Protein AF-A0A7S2WSJ9-F1 (afdb_monomer_lite)

Sequence (144 aa):
EDVSWIIEKGREVSLLQPTLLRLQAPLQIVGDIHGQYLDLLRIFDMSGYPPKQSYLFLGDYVDRGRNGLECTCLLLCLKIRFPDKIFLLRGNHECESINRVYGFFQECKRRYSQKIWDAHLGLFAALPIAAVVSEKIFCIHGGL

Secondary structure (DSSP, 8-state):
-HHHHHHHHHHHHHHTS-SEEEE-SS-EEE---TT-HHHHHHHHHHH--TTTS-EEE-S--SSSSS-HHHHHHHHHHHHHH-TTTEEE---SSSSHHHHTTSSHHHHHHHHS-HHHHHHHHHHHHTS--EEEETTTEEE-SS--

Radius of gyration: 14.2 Å; chains: 1; bounding box: 34×27×40 Å

InterPro domains:
  IPR004843 Calcineurin-like, phosphoesterase domain [PF00149] (29-143)
  IPR006186 Serine/threonine-specific protein phosphatase/bis(5-nucleosyl)-tetraphosphatase [PR00114] (26-53)
  IPR006186 Serine/threonine-specific protein phosphatase/bis(5-nucleosyl)-tetraphosphatase [PR00114] (55-82)
  IPR006186 Serine/threonine-specific protein phosphatase/bis(5-nucleosyl)-tetraphosphatase [PR00114] (88-112)
  IPR006186 Serine/threonine-specific protein phosphatase/bis(5-nucleosyl)-tetraphosphatase [PR00114] (122-144)
  IPR006186 Serine/threonine-specific protein phosphatase/bis(5-nucleosyl)-tetraphosphatase [PS00125] (89-94)
  IPR006186 Serine/threonine-specific protein phosphatase/bis(5-nucleosyl)-tetraphosphatase [SM00156] (1-144)
  IPR029052 Metallo-dependent phosphatase-like [G3DSA:3.60.21.10] (1-144)
  IPR029052 Metallo-dependent phosphatase-like [SSF56300] (2-144)
  IPR050341 Serine/threonine-protein phosphatase PP1 catalytic subunit [PTHR11668] (3-144)

pLDDT: mean 97.03, std 3.17, range [73.5, 98.81]

Foldseek 3Di:
DVLLVLLVLLLVLLLVADLEAEAEDDAAEAAAQAQVLVVVVVCCVVQHDPPVHAYEYQAHQHFPHLRSSVSSSVLSVSCSVCVNRRAYAYDPCLADVNVVPRCVCVSCPVPPRNVSVVSSNSSNVSHRAWYDYPVHDTGHRDDD

Structure (mmCIF, N/CA/C/O backbone):
data_AF-A0A7S2WSJ9-F1
#
_entry.id   AF-A0A7S2WSJ9-F1
#
loop_
_atom_site.group_PDB
_atom_site.id
_atom_site.type_symbol
_atom_site.label_atom_id
_atom_site.label_alt_id
_atom_site.label_comp_id
_atom_site.label_asym_id
_atom_site.label_entity_id
_atom_site.label_seq_id
_atom_site.pdbx_PDB_ins_code
_atom_site.Cartn_x
_atom_site.Cartn_y
_atom_site.Cartn_z
_atom_site.occupancy
_atom_site.B_iso_or_equiv
_atom_site.auth_seq_id
_atom_site.auth_comp_id
_atom_site.auth_asym_id
_atom_site.auth_atom_id
_atom_site.pdbx_PDB_model_num
ATOM 1 N N . GLU A 1 1 ? 5.871 10.510 -15.226 1.00 78.12 1 GLU A N 1
ATOM 2 C CA . GLU A 1 1 ? 6.000 11.581 -14.217 1.00 78.12 1 GLU A CA 1
ATOM 3 C C . GLU A 1 1 ? 4.951 11.405 -13.125 1.00 78.12 1 GLU A C 1
ATOM 5 O O . GLU A 1 1 ? 5.328 11.289 -11.967 1.00 78.12 1 GLU A O 1
ATOM 10 N N . ASP A 1 2 ? 3.684 11.202 -13.493 1.00 93.12 2 ASP A N 1
ATOM 11 C CA . ASP A 1 2 ? 2.573 11.001 -12.545 1.00 93.12 2 ASP A CA 1
ATOM 12 C C . ASP A 1 2 ? 2.777 9.853 -11.543 1.00 93.12 2 ASP A C 1
ATOM 14 O O . ASP A 1 2 ? 2.606 10.043 -10.344 1.00 93.12 2 ASP A O 1
ATOM 18 N N . VAL A 1 3 ? 3.206 8.669 -12.001 1.00 96.38 3 VAL A N 1
ATOM 19 C CA . VAL A 1 3 ? 3.435 7.509 -11.111 1.00 96.38 3 VAL A CA 1
ATOM 20 C C . VAL A 1 3 ? 4.496 7.814 -10.051 1.00 96.38 3 VAL A C 1
ATOM 22 O O . VAL A 1 3 ? 4.307 7.507 -8.879 1.00 96.38 3 VAL A O 1
ATOM 25 N N . SER A 1 4 ? 5.596 8.466 -10.437 1.00 97.19 4 SER A N 1
ATOM 26 C CA . SER A 1 4 ? 6.643 8.876 -9.495 1.00 97.19 4 SER A CA 1
ATOM 27 C C . SER A 1 4 ? 6.114 9.867 -8.460 1.00 97.19 4 SER A C 1
ATOM 29 O O . SER A 1 4 ? 6.430 9.738 -7.282 1.00 97.19 4 SER A O 1
ATOM 31 N N . TRP A 1 5 ? 5.281 10.821 -8.887 1.00 98.00 5 TRP A N 1
ATOM 32 C CA . TRP A 1 5 ? 4.653 11.782 -7.983 1.00 98.00 5 TRP A CA 1
ATOM 33 C C . TRP A 1 5 ? 3.715 11.099 -6.978 1.00 98.00 5 TRP A C 1
ATOM 35 O O . TRP A 1 5 ? 3.780 11.403 -5.789 1.00 98.00 5 TRP A O 1
ATOM 45 N N . ILE A 1 6 ? 2.896 10.137 -7.428 1.00 98.56 6 ILE A N 1
ATOM 46 C CA . ILE A 1 6 ? 1.993 9.365 -6.557 1.00 98.56 6 ILE A CA 1
ATOM 47 C C . ILE A 1 6 ? 2.793 8.603 -5.495 1.00 98.56 6 ILE A C 1
ATOM 49 O O . ILE A 1 6 ? 2.438 8.638 -4.319 1.00 98.56 6 ILE A O 1
ATOM 53 N N . ILE A 1 7 ? 3.884 7.939 -5.889 1.00 98.56 7 ILE A N 1
ATOM 54 C CA . ILE A 1 7 ? 4.734 7.182 -4.960 1.00 98.56 7 ILE A CA 1
ATOM 55 C C . ILE A 1 7 ? 5.367 8.113 -3.924 1.00 98.56 7 ILE A C 1
ATOM 57 O O . ILE A 1 7 ? 5.292 7.828 -2.730 1.00 98.56 7 ILE A O 1
ATOM 61 N N . GLU A 1 8 ? 5.939 9.241 -4.356 1.00 98.38 8 GLU A N 1
ATOM 62 C CA . GLU A 1 8 ? 6.599 10.175 -3.440 1.00 98.38 8 GLU A CA 1
ATOM 63 C C . GLU A 1 8 ? 5.600 10.811 -2.467 1.00 98.38 8 GLU A C 1
ATOM 65 O O . GLU A 1 8 ? 5.834 10.824 -1.262 1.00 98.38 8 GLU A O 1
ATOM 70 N N . LYS A 1 9 ? 4.432 11.254 -2.947 1.00 98.56 9 LYS A N 1
ATOM 71 C CA . LYS A 1 9 ? 3.380 11.780 -2.065 1.00 98.56 9 LYS A CA 1
ATOM 72 C C . LYS A 1 9 ? 2.819 10.726 -1.123 1.00 98.56 9 LYS A C 1
ATOM 74 O O . LYS A 1 9 ? 2.594 11.012 0.051 1.00 98.56 9 LYS A O 1
ATOM 79 N N . GLY A 1 10 ? 2.646 9.499 -1.599 1.00 98.56 10 GLY A N 1
ATOM 80 C CA . GLY A 1 10 ? 2.262 8.367 -0.764 1.00 98.56 10 GLY A CA 1
ATOM 81 C C . GLY A 1 10 ? 3.273 8.089 0.350 1.00 98.56 10 GLY A C 1
ATOM 82 O O . GLY A 1 10 ? 2.886 7.830 1.493 1.00 98.56 10 GLY A O 1
ATOM 83 N N . ARG A 1 11 ? 4.566 8.208 0.038 1.00 98.56 11 ARG A N 1
ATOM 84 C CA . ARG A 1 11 ? 5.671 8.062 0.988 1.00 98.56 11 ARG A CA 1
ATOM 85 C C . ARG A 1 11 ? 5.678 9.191 2.014 1.00 98.56 11 ARG A C 1
ATOM 87 O O . ARG A 1 11 ? 5.725 8.897 3.204 1.00 98.56 11 ARG A O 1
ATOM 94 N N . GLU A 1 12 ? 5.581 10.448 1.580 1.00 98.44 12 GLU A N 1
ATOM 95 C CA . GLU A 1 12 ? 5.486 11.616 2.470 1.00 98.44 12 GLU A CA 1
ATOM 96 C C . GLU A 1 12 ? 4.352 11.442 3.491 1.00 98.44 12 GLU A C 1
ATOM 98 O O . GLU A 1 12 ? 4.573 11.595 4.688 1.00 98.44 12 GLU A O 1
ATOM 103 N N . VAL A 1 13 ? 3.154 11.052 3.037 1.00 98.12 13 VAL A N 1
ATOM 104 C CA . VAL A 1 13 ? 1.994 10.835 3.918 1.00 98.12 13 VAL A CA 1
ATOM 105 C C . VAL A 1 13 ? 2.216 9.657 4.872 1.00 98.12 13 VAL A C 1
ATOM 107 O O . VAL A 1 13 ? 1.823 9.737 6.035 1.00 98.12 13 VAL A O 1
ATOM 110 N N . SER A 1 14 ? 2.843 8.573 4.409 1.00 97.69 14 SER A N 1
ATOM 111 C CA . SER A 1 14 ? 3.137 7.399 5.246 1.00 97.69 14 SER A CA 1
ATOM 112 C C . SER A 1 14 ? 4.144 7.716 6.355 1.00 97.69 14 SER A C 1
ATOM 114 O O . SER A 1 14 ? 3.951 7.284 7.487 1.00 97.69 14 SER A O 1
ATOM 116 N N . LEU A 1 15 ? 5.153 8.547 6.071 1.00 97.81 15 LEU A N 1
ATOM 117 C CA . LEU A 1 15 ? 6.162 8.978 7.049 1.00 97.81 15 LEU A CA 1
ATOM 118 C C . LEU A 1 15 ? 5.590 9.823 8.195 1.00 97.81 15 LEU A C 1
ATOM 120 O O . LEU A 1 15 ? 6.202 9.903 9.257 1.00 97.81 15 LEU A O 1
ATOM 124 N N . LEU A 1 16 ? 4.426 10.449 8.002 1.00 97.56 16 LEU A N 1
ATOM 125 C CA . LEU A 1 16 ? 3.730 11.180 9.064 1.00 97.56 16 LEU A CA 1
ATOM 126 C C . LEU A 1 16 ? 3.027 10.245 10.061 1.00 97.56 16 LEU A C 1
ATOM 128 O O . LEU A 1 16 ? 2.518 10.712 11.080 1.00 97.56 16 LEU A O 1
ATOM 132 N N . GLN A 1 17 ? 2.955 8.943 9.772 1.00 96.94 17 GLN A N 1
ATOM 133 C CA . GLN A 1 17 ? 2.294 7.961 10.624 1.00 96.94 17 GLN A CA 1
ATOM 134 C C . GLN A 1 17 ? 3.305 7.199 11.492 1.00 96.94 17 GLN A C 1
ATOM 136 O O . GLN A 1 17 ? 4.419 6.916 11.051 1.00 96.94 17 GLN A O 1
ATOM 141 N N . PRO A 1 18 ? 2.934 6.824 12.730 1.00 98.06 18 PRO A N 1
ATOM 142 C CA . PRO A 1 18 ? 3.791 5.990 13.560 1.00 98.06 18 PRO A CA 1
ATOM 143 C C . PRO A 1 18 ? 3.879 4.567 12.998 1.00 98.06 18 PRO A C 1
ATOM 145 O O . PRO A 1 18 ? 2.948 4.072 12.366 1.00 98.06 18 PRO A O 1
ATOM 148 N N . THR A 1 19 ? 4.960 3.859 13.331 1.00 97.62 19 THR A N 1
ATOM 149 C CA . THR A 1 19 ? 5.149 2.443 12.974 1.00 97.62 19 THR A CA 1
ATOM 150 C C . THR A 1 19 ? 4.021 1.536 13.487 1.00 97.62 19 THR A C 1
ATOM 152 O O . THR A 1 19 ? 3.692 0.545 12.834 1.00 97.6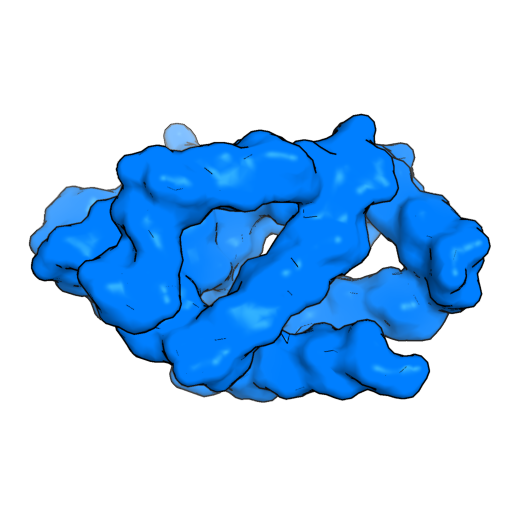2 19 THR A O 1
ATOM 155 N N . LEU A 1 20 ? 3.437 1.877 14.644 1.00 98.44 20 LEU A N 1
ATOM 156 C CA . LEU A 1 20 ? 2.286 1.204 15.247 1.00 98.44 20 LEU A CA 1
ATOM 157 C C . LEU A 1 20 ? 1.067 2.133 15.225 1.00 98.44 20 LEU A C 1
ATOM 159 O O . LEU A 1 20 ? 0.963 3.057 16.037 1.00 98.44 20 LEU A O 1
ATOM 163 N N . LEU A 1 21 ? 0.128 1.862 14.324 1.00 98.56 21 LEU A N 1
ATOM 164 C CA . LEU A 1 21 ? -1.108 2.629 14.199 1.00 98.56 21 LEU A CA 1
ATOM 165 C C . LEU A 1 21 ? -2.073 2.323 15.352 1.00 98.56 21 LEU A C 1
ATOM 167 O O . LEU A 1 21 ? -2.152 1.192 15.828 1.00 98.56 21 LEU A O 1
ATOM 171 N N . ARG A 1 22 ? -2.848 3.326 15.776 1.00 98.44 22 ARG A N 1
ATOM 172 C CA . ARG A 1 22 ? -3.984 3.161 16.699 1.00 98.44 22 ARG A CA 1
ATOM 173 C C . ARG A 1 22 ? -5.242 3.634 16.008 1.00 98.44 22 ARG A C 1
ATOM 175 O O . ARG A 1 22 ? -5.355 4.812 15.683 1.00 98.44 22 ARG A O 1
ATOM 182 N N . LEU A 1 23 ? -6.146 2.703 15.738 1.00 98.31 23 LEU A N 1
ATOM 183 C CA . LEU A 1 23 ? -7.312 2.910 14.886 1.00 98.31 23 LEU A CA 1
ATOM 184 C C . LEU A 1 23 ? -8.594 2.597 15.656 1.00 98.31 23 LEU A C 1
ATOM 186 O O . LEU A 1 23 ? -8.578 1.843 16.626 1.00 98.31 23 LEU A O 1
ATOM 190 N N . GLN A 1 24 ? -9.719 3.158 15.217 1.00 97.88 24 GLN A N 1
ATOM 191 C CA . GLN A 1 24 ? -11.032 2.920 15.818 1.00 97.88 24 GLN A CA 1
ATOM 192 C C . GLN A 1 24 ? -12.004 2.343 14.794 1.00 97.88 24 GLN A C 1
ATOM 194 O O . GLN A 1 24 ? -12.019 2.766 13.639 1.00 97.88 24 GLN A O 1
ATOM 199 N N . ALA A 1 25 ? -12.826 1.389 15.232 1.00 95.75 25 ALA A N 1
ATOM 200 C CA . ALA A 1 25 ? -13.952 0.886 14.458 1.00 95.75 25 ALA A CA 1
ATOM 201 C C . ALA A 1 25 ? -15.033 1.978 14.253 1.00 95.75 25 ALA A C 1
ATOM 203 O O . ALA A 1 25 ? -15.159 2.872 15.094 1.00 95.75 25 ALA A O 1
ATOM 204 N N . PRO A 1 26 ? -15.851 1.898 13.184 1.00 95.81 26 PRO A N 1
ATOM 205 C CA . PRO A 1 26 ? -15.864 0.855 12.153 1.00 95.81 26 PRO A CA 1
ATOM 206 C C . PRO A 1 26 ? -14.810 1.073 11.052 1.00 95.81 26 PRO A C 1
ATOM 208 O O . PRO A 1 26 ? -14.645 2.179 10.539 1.00 95.81 26 PRO A O 1
ATOM 211 N N . LEU A 1 27 ? -14.125 -0.002 10.648 1.00 97.69 27 LEU A N 1
ATOM 212 C CA . LEU A 1 27 ? -13.231 -0.038 9.485 1.00 97.69 27 LEU A CA 1
ATOM 213 C C . LEU A 1 27 ? -13.177 -1.457 8.898 1.00 97.69 27 LEU A C 1
ATOM 215 O O . LEU A 1 27 ? -13.408 -2.424 9.620 1.00 97.69 27 LEU A O 1
ATOM 219 N N . GLN A 1 28 ? -12.873 -1.572 7.608 1.00 98.19 28 GLN A N 1
ATOM 220 C CA . GLN A 1 28 ? -12.688 -2.854 6.928 1.00 98.19 28 GLN A CA 1
ATOM 221 C C . GLN A 1 28 ? -11.223 -3.268 6.998 1.00 98.19 28 GLN A C 1
ATOM 223 O O . GLN A 1 28 ? -10.346 -2.454 6.714 1.00 98.19 28 GLN A O 1
ATOM 228 N N . ILE A 1 29 ? -10.955 -4.518 7.365 1.00 98.38 29 ILE A N 1
ATOM 229 C CA . ILE A 1 29 ? -9.599 -5.074 7.382 1.00 98.38 29 ILE A CA 1
ATOM 230 C C . ILE A 1 29 ? -9.446 -5.973 6.159 1.00 98.38 29 ILE A C 1
ATOM 232 O O . ILE A 1 29 ? -10.257 -6.874 5.955 1.00 98.38 29 ILE A O 1
ATOM 236 N N . VAL A 1 30 ? -8.428 -5.711 5.344 1.00 98.50 30 VAL A N 1
ATOM 237 C CA . VAL A 1 30 ? -8.190 -6.399 4.072 1.00 98.50 30 VAL A CA 1
ATOM 238 C C . VAL A 1 30 ? -6.807 -7.041 4.095 1.00 98.50 30 VAL A C 1
ATOM 240 O O . VAL A 1 30 ? -5.826 -6.376 4.427 1.00 98.50 30 VAL A O 1
ATOM 243 N N . GLY A 1 31 ? -6.744 -8.331 3.768 1.00 98.19 31 GLY A N 1
ATOM 244 C CA . GLY A 1 31 ? -5.495 -9.081 3.625 1.00 98.19 31 GLY A CA 1
ATOM 245 C C . GLY A 1 31 ? -4.828 -8.864 2.264 1.00 98.19 31 GLY A C 1
ATOM 246 O O . GLY A 1 31 ? -4.953 -7.796 1.664 1.00 98.19 31 GLY A O 1
ATOM 247 N N . ASP A 1 32 ? -4.145 -9.903 1.797 1.00 98.19 32 ASP A N 1
ATOM 248 C CA . ASP A 1 32 ? -3.297 -9.882 0.605 1.00 98.19 32 ASP A CA 1
ATOM 249 C C . ASP A 1 32 ? -4.067 -9.502 -0.666 1.00 98.19 32 ASP A C 1
ATOM 251 O O . ASP A 1 32 ? -5.204 -9.928 -0.893 1.00 98.19 32 ASP A O 1
ATOM 255 N N . ILE A 1 33 ? -3.412 -8.722 -1.528 1.00 98.31 33 ILE A N 1
ATOM 256 C CA . ILE A 1 33 ? -3.954 -8.284 -2.822 1.00 98.31 33 ILE A CA 1
ATOM 257 C C . ILE A 1 33 ? -3.164 -8.877 -3.990 1.00 98.31 33 ILE A C 1
ATOM 259 O O . ILE A 1 33 ? -3.753 -9.181 -5.026 1.00 98.31 33 ILE A O 1
ATOM 263 N N . HIS A 1 34 ? -1.841 -9.007 -3.864 1.00 98.12 34 HIS A N 1
ATOM 264 C CA . HIS A 1 34 ? -0.966 -9.667 -4.835 1.00 98.12 34 HIS A CA 1
ATOM 265 C C . HIS A 1 34 ? -1.213 -9.265 -6.298 1.00 98.12 34 HIS A C 1
ATOM 267 O O . HIS A 1 34 ? -1.373 -10.098 -7.193 1.00 98.12 34 HIS A O 1
ATOM 273 N N . GLY A 1 35 ? -1.301 -7.959 -6.564 1.00 97.38 35 GLY A N 1
ATOM 274 C CA . GLY A 1 35 ? -1.503 -7.444 -7.917 1.00 97.38 35 GLY A CA 1
ATOM 275 C C . GLY A 1 35 ? -2.817 -7.879 -8.586 1.00 97.38 35 GLY A C 1
ATOM 276 O O . GLY A 1 35 ? -2.892 -7.856 -9.817 1.00 97.38 35 GLY A O 1
ATOM 277 N N . GLN A 1 36 ? -3.841 -8.284 -7.823 1.00 98.19 36 GLN A N 1
ATOM 278 C CA . GLN A 1 36 ? -5.182 -8.623 -8.316 1.00 98.19 36 GLN A CA 1
ATOM 279 C C . GLN A 1 36 ? -6.090 -7.385 -8.374 1.00 98.19 36 GLN A C 1
ATOM 281 O O . GLN A 1 36 ? -7.044 -7.231 -7.613 1.00 98.19 36 GLN A O 1
ATOM 286 N N . TYR A 1 37 ? -5.802 -6.480 -9.311 1.00 98.38 37 TYR A N 1
ATOM 287 C CA . TYR A 1 37 ? -6.461 -5.170 -9.383 1.00 98.38 37 TYR A CA 1
ATOM 288 C C . TYR A 1 37 ? -7.992 -5.226 -9.514 1.00 98.38 37 TYR A C 1
ATOM 290 O O . TYR A 1 37 ? -8.698 -4.446 -8.878 1.00 98.38 37 TYR A O 1
ATOM 298 N N . LEU A 1 38 ? -8.529 -6.163 -10.300 1.00 98.25 38 LEU A N 1
ATOM 299 C CA . LEU A 1 38 ? -9.983 -6.303 -10.450 1.00 98.25 38 LEU A CA 1
ATOM 300 C C . LEU A 1 38 ? -10.659 -6.758 -9.151 1.00 98.25 38 LEU A C 1
ATOM 302 O O . LEU A 1 38 ? -11.774 -6.331 -8.863 1.00 98.25 38 LEU A O 1
ATOM 306 N N . ASP A 1 39 ? -9.984 -7.586 -8.356 1.00 98.06 39 ASP A N 1
ATOM 307 C CA . ASP A 1 39 ? -10.508 -8.038 -7.069 1.00 98.06 39 ASP A CA 1
ATOM 308 C C . ASP A 1 39 ? -10.404 -6.932 -6.013 1.00 98.06 39 ASP A C 1
ATOM 310 O O . ASP A 1 39 ? -11.329 -6.756 -5.223 1.00 98.06 39 ASP A O 1
ATOM 314 N N . LEU A 1 40 ? -9.364 -6.091 -6.079 1.00 98.44 40 LEU A N 1
ATOM 315 C CA . LEU A 1 40 ? -9.283 -4.860 -5.290 1.00 98.44 40 LEU A CA 1
ATOM 316 C C . LEU A 1 40 ? -10.469 -3.919 -5.569 1.00 98.44 40 LEU A C 1
ATOM 318 O O . LEU A 1 40 ? -11.066 -3.391 -4.633 1.00 98.44 40 LEU A O 1
ATOM 322 N N . LEU A 1 41 ? -10.848 -3.7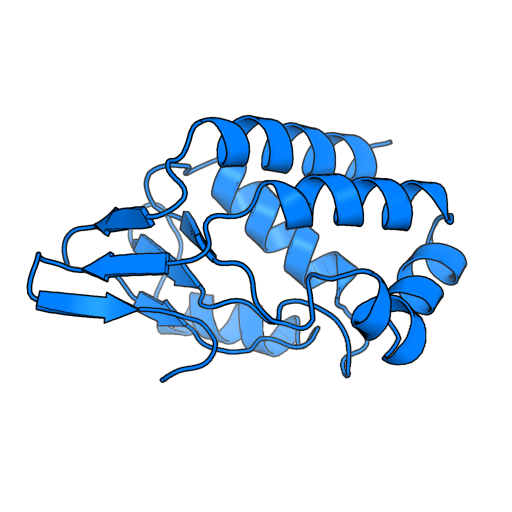30 -6.838 1.00 98.31 41 LEU A N 1
ATOM 323 C CA . LEU A 1 41 ? -12.034 -2.937 -7.185 1.00 98.31 41 LEU A CA 1
ATOM 324 C C . LEU A 1 41 ? -13.314 -3.558 -6.615 1.00 98.31 41 LEU A C 1
ATOM 326 O O . LEU A 1 41 ? -14.102 -2.852 -5.990 1.00 98.31 41 LEU A O 1
ATOM 330 N N . ARG A 1 42 ? -13.471 -4.882 -6.732 1.00 98.25 42 ARG A N 1
ATOM 331 C CA . ARG A 1 42 ? -14.620 -5.607 -6.167 1.00 98.25 42 ARG A CA 1
ATOM 332 C C . ARG A 1 42 ? -14.730 -5.449 -4.651 1.00 98.25 42 ARG A C 1
ATOM 334 O O . ARG A 1 42 ? -15.839 -5.312 -4.144 1.00 98.25 42 ARG A O 1
ATOM 341 N N . ILE A 1 43 ? -13.611 -5.443 -3.921 1.00 98.19 43 ILE A N 1
ATOM 342 C CA . ILE A 1 43 ? -13.608 -5.188 -2.470 1.00 98.19 43 ILE A CA 1
ATOM 343 C C . ILE A 1 43 ? -14.258 -3.833 -2.170 1.00 98.19 43 ILE A C 1
ATOM 345 O O . ILE A 1 43 ? -15.129 -3.758 -1.300 1.00 98.19 43 ILE A O 1
ATOM 349 N N . PHE A 1 44 ? -13.895 -2.786 -2.917 1.00 98.06 44 PHE A N 1
ATOM 350 C CA . PHE A 1 44 ? -14.490 -1.460 -2.753 1.00 98.06 44 PHE A CA 1
ATOM 351 C C . PHE A 1 44 ? -15.949 -1.390 -3.212 1.00 98.06 44 PHE A C 1
ATOM 353 O O . PHE A 1 44 ? -16.751 -0.749 -2.535 1.00 98.06 44 PHE A O 1
ATOM 360 N N . ASP A 1 45 ? -16.318 -2.065 -4.301 1.00 97.75 45 ASP A N 1
ATOM 361 C CA . ASP A 1 45 ? -17.709 -2.123 -4.770 1.00 97.75 45 ASP A CA 1
ATOM 362 C C . ASP A 1 45 ? -18.635 -2.767 -3.729 1.00 97.75 45 ASP A C 1
ATOM 364 O O . ASP A 1 45 ? -19.750 -2.297 -3.506 1.00 97.75 45 ASP A O 1
ATOM 368 N N . MET A 1 46 ? -18.167 -3.824 -3.056 1.00 97.31 46 MET A N 1
ATOM 369 C CA . MET A 1 46 ? -18.947 -4.532 -2.036 1.00 97.31 46 MET A CA 1
ATOM 370 C C . MET A 1 46 ? -18.963 -3.809 -0.686 1.00 97.31 46 MET A C 1
ATOM 372 O O . MET A 1 46 ? -19.990 -3.790 -0.011 1.00 97.31 46 MET A O 1
ATOM 376 N N . SER A 1 47 ? -17.829 -3.239 -0.274 1.00 96.50 47 SER A N 1
ATOM 377 C CA . SER A 1 47 ? -17.646 -2.692 1.080 1.00 96.50 47 SER A CA 1
ATOM 378 C C . SER A 1 47 ? -17.829 -1.170 1.155 1.00 96.50 47 SER A C 1
ATOM 380 O O . SER A 1 47 ? -17.927 -0.603 2.242 1.00 96.50 47 SER A O 1
ATOM 382 N N . GLY A 1 48 ? -17.911 -0.502 0.003 1.00 97.12 48 GLY A N 1
ATOM 383 C CA . GLY A 1 48 ? -18.111 0.936 -0.144 1.00 97.12 48 GLY A CA 1
ATOM 384 C C . GLY A 1 48 ? -16.811 1.737 -0.243 1.00 97.12 48 GLY A C 1
ATOM 385 O O . GLY A 1 48 ? -15.787 1.413 0.350 1.00 97.12 48 GLY A O 1
ATOM 386 N N . TYR A 1 49 ? -16.844 2.849 -0.971 1.00 96.75 49 TYR A N 1
ATOM 387 C CA . TYR A 1 49 ? -15.660 3.683 -1.188 1.00 96.75 49 TYR A CA 1
ATOM 388 C C . TYR A 1 49 ? -15.415 4.691 -0.046 1.00 96.75 49 TYR A C 1
ATOM 390 O O . TYR A 1 49 ? -16.367 5.208 0.558 1.00 96.75 49 TYR A O 1
ATOM 398 N N . PRO A 1 50 ? -14.148 5.063 0.223 1.00 95.88 50 PRO A N 1
ATOM 399 C CA . PRO A 1 50 ? -13.832 6.264 0.993 1.00 95.88 50 PRO A CA 1
ATOM 400 C C . PRO A 1 50 ? -14.490 7.518 0.373 1.00 95.88 50 PRO A C 1
ATOM 402 O O . PRO A 1 50 ? -14.651 7.586 -0.846 1.00 95.88 50 PRO A O 1
ATOM 405 N N . PRO A 1 51 ? -14.880 8.529 1.174 1.00 96.31 51 PRO A N 1
ATOM 406 C CA . PRO A 1 51 ? -14.638 8.662 2.613 1.00 96.31 51 PRO A CA 1
ATOM 407 C C . PRO A 1 51 ? -15.700 7.991 3.497 1.00 96.31 51 PRO A C 1
ATOM 409 O O . PRO A 1 51 ? -15.597 8.067 4.720 1.00 96.31 51 PRO A O 1
ATOM 412 N N . LYS A 1 52 ? -16.734 7.370 2.909 1.00 96.25 52 LYS A N 1
ATOM 413 C CA . LYS A 1 52 ? -17.841 6.764 3.670 1.00 96.25 52 LYS A CA 1
ATOM 414 C C . LYS A 1 52 ? -17.392 5.547 4.482 1.00 96.25 52 LYS A C 1
ATOM 416 O O . LYS A 1 52 ? -17.994 5.261 5.509 1.00 96.25 52 LYS A O 1
ATOM 421 N N . GLN A 1 53 ? -16.338 4.871 4.028 1.00 97.25 53 GLN A N 1
ATOM 422 C CA . GLN A 1 53 ? -15.762 3.698 4.671 1.00 97.25 53 GLN A CA 1
ATOM 423 C C . GLN A 1 53 ? -14.255 3.886 4.914 1.00 97.25 53 GLN A C 1
ATOM 425 O O . GLN A 1 53 ? -13.546 4.433 4.066 1.00 97.25 53 GLN A O 1
ATOM 430 N N . SER A 1 54 ? -13.781 3.413 6.069 1.00 98.25 54 SER A N 1
ATOM 431 C CA . SER A 1 54 ? -12.357 3.333 6.426 1.00 98.25 54 SER A CA 1
ATOM 432 C C . SER A 1 54 ? -11.813 1.925 6.181 1.00 98.25 54 SER A C 1
ATOM 434 O O . SER A 1 54 ? -12.549 0.952 6.361 1.00 98.25 54 SER A O 1
ATOM 436 N N . TYR A 1 55 ? -10.530 1.820 5.836 1.00 98.75 55 TYR A N 1
ATOM 437 C CA . TYR A 1 55 ? -9.841 0.578 5.495 1.00 98.75 55 TYR A CA 1
ATOM 438 C C . TYR A 1 55 ? -8.466 0.480 6.151 1.00 98.75 55 TYR A C 1
ATOM 440 O O . TYR A 1 55 ? -7.689 1.434 6.120 1.00 98.75 55 TYR A O 1
ATOM 448 N N . LEU A 1 56 ? -8.149 -0.705 6.662 1.00 98.75 56 LEU A N 1
ATOM 449 C CA . LEU A 1 56 ? -6.813 -1.142 7.042 1.00 98.75 56 LEU A CA 1
ATOM 450 C C . LEU A 1 56 ? -6.407 -2.295 6.123 1.00 98.75 56 LEU A C 1
ATOM 452 O O . LEU A 1 56 ? -7.001 -3.367 6.188 1.00 98.75 56 LEU A O 1
ATOM 456 N N . PHE A 1 57 ? -5.389 -2.085 5.298 1.00 98.81 57 PHE A N 1
ATOM 457 C CA . PHE A 1 57 ? -4.781 -3.149 4.509 1.00 98.81 57 PHE A CA 1
ATOM 458 C C . PHE A 1 57 ? -3.564 -3.716 5.234 1.00 98.81 57 PHE A C 1
ATOM 460 O O . PHE A 1 57 ? -2.762 -2.960 5.788 1.00 98.81 57 PHE A O 1
ATOM 467 N N . LEU A 1 58 ? -3.429 -5.040 5.221 1.00 98.69 58 LEU A N 1
ATOM 468 C CA . LEU A 1 58 ? -2.415 -5.763 5.983 1.00 98.69 58 LEU A CA 1
ATOM 469 C C . LEU A 1 58 ? -1.111 -6.015 5.214 1.00 98.69 58 LEU A C 1
ATOM 471 O O . LEU A 1 58 ? -0.225 -6.639 5.777 1.00 98.69 58 LEU A O 1
ATOM 475 N N . GLY A 1 59 ? -0.955 -5.515 3.987 1.00 98.06 59 GLY A N 1
ATOM 476 C CA . GLY A 1 59 ? 0.254 -5.705 3.176 1.00 98.06 59 GLY A CA 1
ATOM 477 C C . GLY A 1 59 ? 0.030 -6.585 1.950 1.00 98.06 59 GLY A C 1
ATOM 478 O O . GLY A 1 59 ? -1.110 -6.876 1.594 1.00 98.06 59 GLY A O 1
ATOM 479 N N . ASP A 1 60 ? 1.127 -6.973 1.302 1.00 98.31 60 ASP A N 1
ATOM 480 C CA . ASP A 1 60 ? 1.162 -7.844 0.127 1.00 98.31 60 ASP A CA 1
ATOM 481 C C . ASP A 1 60 ? 0.311 -7.311 -1.034 1.00 98.31 60 ASP A C 1
ATOM 483 O O . ASP A 1 60 ? -0.612 -7.938 -1.559 1.00 98.31 60 ASP A O 1
ATOM 487 N N . TYR A 1 61 ? 0.647 -6.095 -1.458 1.00 98.50 61 TYR A N 1
ATOM 488 C CA . TYR A 1 61 ? -0.011 -5.386 -2.554 1.00 98.50 61 TYR A CA 1
ATOM 489 C C . TYR A 1 61 ? 0.470 -5.854 -3.927 1.00 98.50 61 TYR A C 1
ATOM 491 O O . TYR A 1 61 ? -0.270 -5.780 -4.914 1.00 98.50 61 TYR A O 1
ATOM 499 N N . VAL A 1 62 ? 1.729 -6.287 -3.990 1.00 98.00 62 VAL A N 1
ATOM 500 C CA . VAL A 1 62 ? 2.474 -6.565 -5.222 1.00 98.00 62 VAL A CA 1
ATOM 501 C C . VAL A 1 62 ? 2.832 -8.046 -5.360 1.00 98.00 62 VAL A C 1
ATOM 503 O O . VAL A 1 62 ? 2.514 -8.861 -4.495 1.00 98.00 62 VAL A O 1
ATOM 506 N N . ASP A 1 63 ? 3.512 -8.365 -6.468 1.00 96.00 63 ASP A N 1
ATOM 507 C CA . ASP A 1 63 ? 3.925 -9.710 -6.884 1.00 96.00 63 ASP A CA 1
ATOM 508 C C . ASP A 1 63 ? 2.768 -10.682 -7.156 1.00 96.00 63 ASP A C 1
ATOM 510 O O . ASP A 1 63 ? 1.610 -10.391 -6.874 1.00 96.00 63 ASP A O 1
ATOM 514 N N . ARG A 1 64 ? 3.102 -11.854 -7.725 1.00 93.00 64 ARG A N 1
ATOM 515 C CA . ARG A 1 64 ? 2.197 -12.955 -8.137 1.00 93.00 64 ARG A CA 1
ATOM 516 C C . ARG A 1 64 ? 1.207 -12.581 -9.249 1.00 93.00 64 ARG A C 1
ATOM 518 O O . ARG A 1 64 ? 1.170 -13.261 -10.275 1.00 93.00 64 ARG A O 1
ATOM 525 N N . GLY A 1 65 ? 0.427 -11.522 -9.067 1.00 92.56 65 GLY A N 1
ATOM 526 C CA . GLY A 1 65 ? -0.440 -10.927 -10.075 1.00 92.56 65 GLY A CA 1
ATOM 527 C C . GLY A 1 65 ? 0.318 -10.047 -11.068 1.00 92.56 65 GLY A C 1
ATOM 528 O O . GLY A 1 65 ? 1.525 -9.835 -10.977 1.00 92.56 65 GLY A O 1
ATOM 529 N N . ARG A 1 66 ? -0.410 -9.545 -12.070 1.00 93.31 66 ARG A N 1
ATOM 530 C CA . ARG A 1 66 ? 0.156 -8.759 -13.185 1.00 93.31 66 ARG A CA 1
ATOM 531 C C . ARG A 1 66 ? -0.040 -7.252 -13.043 1.00 93.31 66 ARG A C 1
ATOM 533 O O . ARG A 1 66 ? 0.452 -6.514 -13.896 1.00 93.31 66 ARG A O 1
ATOM 540 N N . ASN A 1 67 ? -0.803 -6.833 -12.036 1.00 97.75 67 ASN A N 1
ATOM 541 C CA . ASN A 1 67 ? -1.260 -5.460 -11.867 1.00 97.75 67 ASN A CA 1
ATOM 542 C C . ASN A 1 67 ? -0.823 -4.875 -10.518 1.00 97.75 67 ASN A C 1
ATOM 544 O O . ASN A 1 67 ? -1.597 -4.185 -9.854 1.00 97.75 67 ASN A O 1
ATOM 548 N N . GLY A 1 68 ? 0.409 -5.176 -10.090 1.00 97.75 68 GLY A N 1
ATOM 549 C CA . GLY A 1 68 ? 0.964 -4.635 -8.852 1.00 97.75 68 GLY A CA 1
ATOM 550 C C . GLY A 1 68 ? 1.036 -3.110 -8.895 1.00 97.75 68 GLY A C 1
ATOM 551 O O . GLY A 1 68 ? 0.669 -2.459 -7.921 1.00 97.75 68 GLY A O 1
ATOM 552 N N . LEU A 1 69 ? 1.420 -2.535 -10.042 1.00 97.88 69 LEU A N 1
ATOM 553 C CA . LEU A 1 69 ? 1.471 -1.082 -10.226 1.00 97.88 69 LEU A CA 1
ATOM 554 C C . LEU A 1 69 ? 0.093 -0.426 -10.116 1.00 97.88 69 LEU A C 1
ATOM 556 O O . LEU A 1 69 ? -0.032 0.628 -9.500 1.00 97.88 69 LEU A O 1
ATOM 560 N N . GLU A 1 70 ? -0.947 -1.020 -10.700 1.00 98.31 70 GLU A N 1
ATOM 561 C CA . GLU A 1 70 ? -2.304 -0.482 -10.599 1.00 98.31 70 GLU A CA 1
ATOM 562 C C . GLU A 1 70 ? -2.840 -0.567 -9.168 1.00 98.31 70 GLU A C 1
ATOM 564 O O . GLU A 1 70 ? -3.434 0.401 -8.686 1.00 98.31 70 GLU A O 1
ATOM 569 N N . CYS A 1 71 ? -2.597 -1.687 -8.475 1.00 98.56 71 CYS A N 1
ATOM 570 C CA . CYS A 1 71 ? -2.970 -1.851 -7.072 1.00 98.56 71 CYS A CA 1
ATOM 571 C C . CYS A 1 71 ? -2.309 -0.786 -6.193 1.00 98.56 71 CYS A C 1
ATOM 573 O O . CYS A 1 71 ? -3.010 -0.068 -5.478 1.00 98.56 71 CYS A O 1
ATOM 575 N N . THR A 1 72 ? -0.981 -0.635 -6.273 1.00 98.25 72 THR A N 1
ATOM 576 C CA . THR A 1 72 ? -0.269 0.358 -5.459 1.00 98.25 72 THR A CA 1
ATOM 577 C C . THR A 1 72 ? -0.700 1.774 -5.820 1.00 98.25 72 THR A C 1
ATOM 579 O O . THR A 1 72 ? -1.022 2.546 -4.924 1.00 98.25 72 THR A O 1
ATOM 582 N N . CYS A 1 73 ? -0.810 2.122 -7.105 1.00 98.38 73 CYS A N 1
ATOM 583 C CA . CYS A 1 73 ? -1.233 3.464 -7.512 1.00 98.38 73 CYS A CA 1
ATOM 584 C C . CYS A 1 73 ? -2.632 3.815 -6.991 1.00 98.38 73 CYS A C 1
ATOM 586 O O . CYS A 1 73 ? -2.821 4.907 -6.457 1.00 98.38 73 CYS A O 1
ATOM 588 N N . LEU A 1 74 ? -3.608 2.906 -7.099 1.00 98.62 74 LEU A N 1
ATOM 589 C CA . LEU A 1 74 ? -4.960 3.153 -6.593 1.00 98.62 74 LEU A CA 1
ATOM 590 C C . LEU A 1 74 ? -4.961 3.352 -5.072 1.00 98.62 74 LEU A C 1
ATOM 592 O O . LEU A 1 74 ? -5.522 4.334 -4.582 1.00 98.62 74 LEU A O 1
ATOM 596 N N . LEU A 1 75 ? -4.311 2.450 -4.332 1.00 98.75 75 LEU A N 1
ATOM 597 C CA . LEU A 1 75 ? -4.232 2.526 -2.873 1.00 98.75 75 LEU A CA 1
ATOM 598 C C . LEU A 1 75 ? -3.542 3.811 -2.408 1.00 98.75 75 LEU A C 1
ATOM 600 O O . LEU A 1 75 ? -4.024 4.463 -1.482 1.00 98.75 75 LEU A O 1
ATOM 604 N N . LEU A 1 76 ? -2.463 4.221 -3.076 1.00 98.69 76 LEU A N 1
ATOM 605 C CA . LEU A 1 76 ? -1.751 5.459 -2.769 1.00 98.69 76 LEU A CA 1
ATOM 606 C C . LEU A 1 76 ? -2.578 6.699 -3.096 1.00 98.69 76 LEU A C 1
ATOM 608 O O . LEU A 1 76 ? -2.637 7.608 -2.276 1.00 98.69 76 LEU A O 1
ATOM 612 N N . CYS A 1 77 ? -3.275 6.737 -4.231 1.00 98.56 77 CYS A N 1
ATOM 613 C CA . CYS A 1 77 ? -4.183 7.838 -4.553 1.00 98.56 77 CYS A CA 1
ATOM 614 C C . CYS A 1 77 ? -5.272 7.998 -3.482 1.00 98.56 77 CYS A C 1
ATOM 616 O O . CYS A 1 77 ? -5.533 9.113 -3.022 1.00 98.56 77 CYS A O 1
ATOM 618 N N . LEU A 1 78 ? -5.870 6.889 -3.034 1.00 98.56 78 LEU A N 1
ATOM 619 C CA . LEU A 1 78 ? -6.857 6.910 -1.955 1.00 98.56 78 LEU A CA 1
ATOM 620 C C . LEU A 1 78 ? -6.228 7.310 -0.612 1.00 98.56 78 LEU A C 1
ATOM 622 O O . LEU A 1 78 ? -6.832 8.087 0.123 1.00 98.56 78 LEU A O 1
ATOM 626 N N . LYS A 1 79 ? -5.006 6.853 -0.312 1.00 98.50 79 LYS A N 1
ATOM 627 C CA . LYS A 1 79 ? -4.241 7.2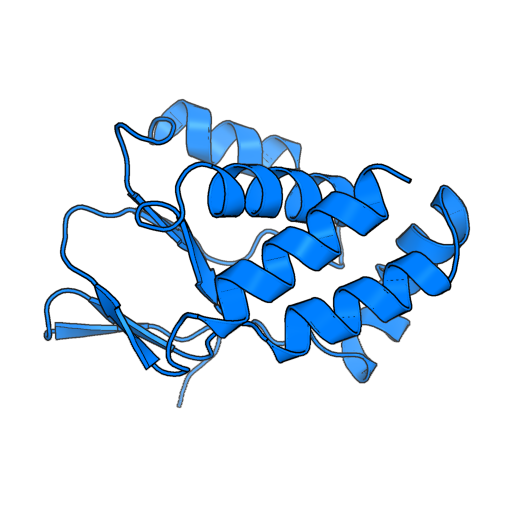38 0.884 1.00 98.50 79 LYS A CA 1
ATOM 628 C C . LYS A 1 79 ? -3.917 8.728 0.919 1.00 98.50 79 LYS A C 1
ATOM 630 O O . LYS A 1 79 ? -4.098 9.361 1.952 1.00 98.50 79 LYS A O 1
ATOM 635 N N . ILE A 1 80 ? -3.467 9.291 -0.199 1.00 98.50 80 ILE A N 1
ATOM 636 C CA . ILE A 1 80 ? -3.156 10.718 -0.338 1.00 98.50 80 ILE A CA 1
ATOM 637 C C . ILE A 1 80 ? -4.432 11.546 -0.173 1.00 98.50 80 ILE A C 1
ATOM 639 O O . ILE A 1 80 ? -4.424 12.573 0.502 1.00 98.50 80 ILE A O 1
ATOM 643 N N . ARG A 1 81 ? -5.542 11.103 -0.776 1.00 98.25 81 ARG A N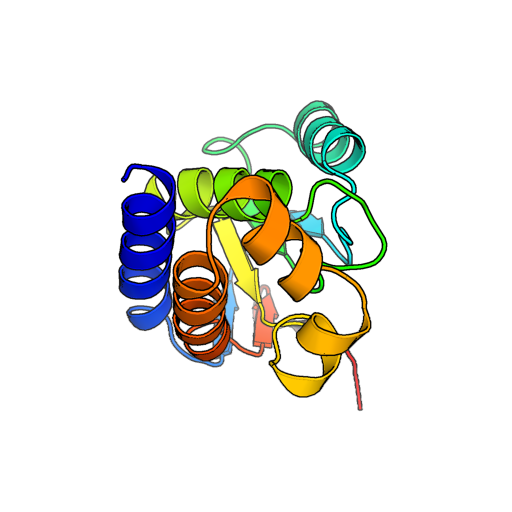 1
ATOM 644 C CA . ARG A 1 81 ? -6.813 11.831 -0.726 1.00 98.25 81 ARG A CA 1
ATOM 645 C C . ARG A 1 81 ? -7.514 11.727 0.630 1.00 98.25 81 ARG A C 1
ATOM 647 O O . ARG A 1 81 ? -8.141 12.698 1.049 1.00 98.25 81 ARG A O 1
ATOM 654 N N . PHE A 1 82 ? -7.429 10.572 1.285 1.00 98.25 82 PHE A N 1
ATOM 655 C CA . PHE A 1 82 ? -8.127 10.250 2.532 1.00 98.25 82 PHE A CA 1
ATOM 656 C C . PHE A 1 82 ? -7.164 9.620 3.558 1.00 98.25 82 PHE A C 1
ATOM 658 O O . PHE A 1 82 ? -7.300 8.440 3.911 1.00 98.25 82 PHE A O 1
ATOM 665 N N . PRO A 1 83 ? -6.167 10.381 4.047 1.00 97.75 83 PRO A N 1
ATOM 666 C CA . PRO A 1 83 ? -5.100 9.852 4.899 1.00 97.75 83 PRO A CA 1
ATOM 667 C C . PRO A 1 83 ? -5.588 9.319 6.251 1.00 97.75 83 PRO A C 1
ATOM 669 O O . PRO A 1 83 ? -4.898 8.490 6.849 1.00 97.75 83 PRO A O 1
ATOM 672 N N . ASP A 1 84 ? -6.763 9.765 6.703 1.00 97.19 84 ASP A N 1
ATOM 673 C CA . ASP A 1 84 ? -7.469 9.353 7.919 1.00 97.19 84 ASP A CA 1
ATOM 674 C C . ASP A 1 84 ? -8.473 8.203 7.695 1.00 97.19 84 ASP A C 1
ATOM 676 O O . ASP A 1 84 ? -9.092 7.737 8.654 1.00 97.19 84 ASP A O 1
ATOM 680 N N . LYS A 1 85 ? -8.656 7.748 6.446 1.00 98.12 85 LYS A N 1
ATOM 681 C CA . LYS A 1 85 ? -9.563 6.640 6.086 1.00 98.12 85 LYS A CA 1
ATOM 682 C C . LYS A 1 85 ? -8.843 5.427 5.524 1.00 98.12 85 LYS A C 1
ATOM 684 O O . LYS A 1 85 ? -9.336 4.322 5.708 1.00 98.12 85 LYS A O 1
ATOM 689 N N . ILE A 1 86 ? -7.715 5.607 4.843 1.00 98.50 86 ILE A N 1
ATOM 690 C CA . ILE A 1 86 ? -6.928 4.507 4.275 1.00 98.50 86 ILE A CA 1
ATOM 691 C C . ILE A 1 86 ? -5.652 4.321 5.087 1.00 98.50 86 ILE A C 1
ATOM 693 O O . ILE A 1 86 ? -4.845 5.242 5.224 1.00 98.50 86 ILE A O 1
ATOM 697 N N . PHE A 1 87 ? -5.442 3.114 5.596 1.00 98.75 87 PHE A N 1
ATOM 698 C CA . PHE A 1 87 ? -4.253 2.712 6.336 1.00 98.75 87 PHE A CA 1
ATOM 699 C C . PHE A 1 87 ? -3.621 1.514 5.634 1.00 98.75 87 PHE A C 1
ATOM 701 O O . PHE A 1 87 ? -4.317 0.555 5.311 1.00 98.75 87 PHE A O 1
ATOM 708 N N . LEU A 1 88 ? -2.318 1.592 5.374 1.00 98.81 88 LEU A N 1
ATOM 709 C CA . LEU A 1 88 ? -1.568 0.581 4.632 1.00 98.81 88 LEU A CA 1
ATOM 710 C C . LEU A 1 88 ? -0.445 0.075 5.533 1.00 98.81 88 LEU A C 1
ATOM 712 O O . LEU A 1 88 ? 0.409 0.867 5.928 1.00 98.81 88 LEU A O 1
ATOM 716 N N . LEU A 1 89 ? -0.458 -1.210 5.877 1.00 98.75 89 LEU A N 1
ATOM 717 C CA . LEU A 1 89 ? 0.664 -1.860 6.550 1.00 98.75 89 LEU A CA 1
ATOM 718 C C . LEU A 1 89 ? 1.638 -2.451 5.532 1.00 98.75 89 LEU A C 1
ATOM 720 O O . LEU A 1 89 ? 1.307 -2.637 4.360 1.00 98.75 89 LEU A O 1
ATOM 724 N N . ARG A 1 90 ? 2.853 -2.738 5.984 1.00 98.62 90 ARG A N 1
ATOM 725 C CA . ARG A 1 90 ? 3.877 -3.418 5.198 1.00 98.62 90 ARG A CA 1
ATOM 726 C C . ARG A 1 90 ? 3.715 -4.939 5.287 1.00 98.62 90 ARG A C 1
ATOM 728 O O . ARG A 1 90 ? 3.751 -5.480 6.392 1.00 98.62 90 ARG A O 1
ATOM 735 N N . GLY A 1 91 ? 3.609 -5.612 4.143 1.00 98.06 91 GLY A N 1
ATOM 736 C CA . GLY A 1 91 ? 3.712 -7.068 4.027 1.00 98.06 91 GLY A CA 1
ATOM 737 C C . GLY A 1 91 ? 5.130 -7.528 3.696 1.00 98.06 91 GLY A C 1
ATOM 738 O O . GLY A 1 91 ? 6.062 -6.719 3.578 1.00 98.06 91 GLY A O 1
ATOM 739 N N . ASN A 1 92 ? 5.332 -8.842 3.565 1.00 97.25 92 ASN A N 1
ATOM 740 C CA . ASN A 1 92 ? 6.657 -9.372 3.234 1.00 97.25 92 ASN A CA 1
ATOM 741 C C . ASN A 1 92 ? 7.011 -9.191 1.754 1.00 97.25 92 ASN A C 1
ATOM 743 O O . ASN A 1 92 ? 8.197 -9.189 1.422 1.00 97.25 92 ASN A O 1
ATOM 747 N N . HIS A 1 93 ? 6.031 -8.999 0.870 1.00 97.38 93 HIS A N 1
ATOM 748 C CA . HIS A 1 93 ? 6.280 -8.663 -0.532 1.00 97.38 93 HIS A CA 1
ATOM 749 C C . HIS A 1 93 ? 6.686 -7.194 -0.740 1.00 97.38 93 HIS A C 1
ATOM 751 O O . HIS A 1 93 ? 7.326 -6.845 -1.730 1.00 97.38 93 HIS A O 1
ATOM 757 N N . GLU A 1 94 ? 6.482 -6.323 0.246 1.00 97.31 94 GLU A N 1
ATOM 758 C CA . GLU A 1 94 ? 6.986 -4.946 0.243 1.00 97.31 94 GLU A CA 1
ATOM 759 C C . GLU A 1 94 ? 8.461 -4.862 0.701 1.00 97.31 94 GLU A C 1
ATOM 761 O O . GLU A 1 94 ? 8.865 -3.994 1.484 1.00 97.31 94 GLU A O 1
ATOM 766 N N . CYS A 1 95 ? 9.312 -5.774 0.224 1.00 94.81 95 CYS A N 1
ATOM 767 C CA . CYS A 1 95 ? 10.759 -5.730 0.435 1.00 94.81 95 CYS A CA 1
ATOM 768 C C . CYS A 1 95 ? 11.549 -6.125 -0.821 1.00 94.81 95 CYS A C 1
ATOM 770 O O . CYS A 1 95 ? 11.075 -6.887 -1.664 1.00 94.81 95 CYS A O 1
ATOM 772 N N . GLU A 1 96 ? 12.765 -5.585 -0.943 1.00 95.44 96 GLU A N 1
ATOM 773 C CA . GLU A 1 96 ? 13.598 -5.711 -2.145 1.00 95.44 96 GLU A CA 1
ATOM 774 C C . GLU A 1 96 ? 13.886 -7.168 -2.521 1.00 95.44 96 GLU A C 1
ATOM 776 O O . GLU A 1 96 ? 13.749 -7.553 -3.680 1.00 95.44 96 GLU A O 1
ATOM 781 N N . SER A 1 97 ? 14.276 -7.995 -1.549 1.00 94.19 97 SER A N 1
ATOM 782 C CA . SER A 1 97 ? 14.680 -9.381 -1.800 1.00 94.19 97 SER A CA 1
ATOM 783 C C . SER A 1 97 ? 13.546 -10.226 -2.379 1.00 94.19 97 SER A C 1
ATOM 785 O O . SER A 1 97 ? 13.793 -11.068 -3.243 1.00 94.19 97 SER A O 1
ATOM 787 N N . ILE A 1 98 ? 12.310 -9.985 -1.939 1.00 93.81 98 ILE A N 1
ATOM 788 C CA . ILE A 1 98 ? 11.128 -10.718 -2.389 1.00 93.81 98 ILE A CA 1
ATOM 789 C C . ILE A 1 98 ? 10.649 -10.157 -3.730 1.00 93.81 98 ILE A C 1
ATOM 791 O O . ILE A 1 98 ? 10.623 -10.879 -4.730 1.00 93.81 98 ILE A O 1
ATOM 795 N N . ASN A 1 99 ? 10.372 -8.857 -3.816 1.00 93.06 99 ASN A N 1
ATOM 796 C CA . ASN A 1 99 ? 9.746 -8.286 -5.013 1.00 93.06 99 ASN A CA 1
ATOM 797 C C . ASN A 1 99 ? 10.662 -8.222 -6.248 1.00 93.06 99 ASN A C 1
ATOM 799 O O . ASN A 1 99 ? 10.203 -8.052 -7.384 1.00 93.06 99 ASN A O 1
ATOM 803 N N . ARG A 1 100 ? 11.969 -8.435 -6.054 1.00 93.75 100 ARG A N 1
ATOM 804 C CA . ARG A 1 100 ? 12.928 -8.658 -7.137 1.00 93.75 100 ARG A CA 1
ATOM 805 C C . ARG A 1 100 ? 12.741 -10.003 -7.832 1.00 93.75 100 ARG A C 1
ATOM 807 O O . ARG A 1 100 ? 12.988 -10.101 -9.034 1.00 93.75 100 ARG A O 1
ATOM 814 N N . VAL A 1 101 ? 12.316 -11.023 -7.089 1.00 91.56 101 VAL A N 1
ATOM 815 C CA . VAL A 1 101 ? 12.200 -12.410 -7.562 1.00 91.56 101 VAL A CA 1
ATOM 816 C C . VAL A 1 101 ? 10.771 -12.739 -7.998 1.00 91.56 101 VAL A C 1
ATOM 818 O O . VAL A 1 101 ? 10.590 -13.456 -8.979 1.00 91.56 101 VAL A O 1
ATOM 821 N N . TYR A 1 102 ? 9.757 -12.189 -7.322 1.00 89.19 102 TYR A N 1
ATOM 822 C CA . TYR A 1 102 ? 8.355 -12.597 -7.495 1.00 89.19 102 TYR A CA 1
ATOM 823 C C . TYR A 1 102 ? 7.528 -11.767 -8.491 1.00 89.19 102 TYR A C 1
ATOM 825 O O . TYR A 1 102 ? 6.333 -12.021 -8.665 1.00 89.19 102 TYR A O 1
ATOM 833 N N . GLY A 1 103 ? 8.180 -10.862 -9.223 1.00 91.00 103 GLY A N 1
ATOM 834 C CA . GLY A 1 103 ? 7.660 -10.305 -10.473 1.00 91.00 103 GLY A CA 1
ATOM 835 C C . GLY A 1 103 ? 7.536 -8.787 -10.508 1.00 91.00 103 GLY A C 1
ATOM 836 O O . GLY A 1 103 ? 7.654 -8.215 -11.593 1.00 91.00 103 GLY A O 1
ATOM 837 N N . PHE A 1 104 ? 7.385 -8.110 -9.370 1.00 97.38 104 PHE A N 1
ATOM 838 C CA . PHE A 1 104 ? 7.122 -6.670 -9.349 1.00 97.38 104 PHE A CA 1
ATOM 839 C C . PHE A 1 104 ? 8.283 -5.830 -9.902 1.00 97.38 104 PHE A C 1
ATOM 841 O O . PHE A 1 104 ? 8.053 -4.880 -10.653 1.00 97.38 104 PHE A O 1
ATOM 848 N N . PHE A 1 105 ? 9.539 -6.211 -9.636 1.00 97.50 105 PHE A N 1
ATOM 849 C CA . PHE A 1 105 ? 10.702 -5.576 -10.272 1.00 97.50 105 PHE A CA 1
ATOM 850 C C . PHE A 1 105 ? 10.621 -5.627 -11.803 1.00 97.50 105 PHE A C 1
ATOM 852 O O . PHE A 1 105 ? 10.818 -4.614 -12.480 1.00 97.50 105 PHE A O 1
ATOM 859 N N . GLN A 1 106 ? 10.302 -6.800 -12.358 1.00 96.75 106 GLN A N 1
ATOM 860 C CA . GLN A 1 106 ? 10.179 -6.975 -13.805 1.00 96.75 106 GLN A CA 1
ATOM 861 C C . GLN A 1 106 ? 8.975 -6.212 -14.356 1.00 96.75 106 GLN A C 1
ATOM 863 O O . GLN A 1 106 ? 9.069 -5.629 -15.435 1.00 96.75 106 GLN A O 1
ATOM 868 N N . GLU A 1 107 ? 7.865 -6.161 -13.616 1.00 97.44 107 GLU A N 1
ATOM 869 C CA . GLU A 1 107 ? 6.696 -5.357 -13.969 1.00 97.44 107 GLU A CA 1
ATOM 870 C C . GLU A 1 107 ? 7.068 -3.873 -14.110 1.00 97.44 107 GLU A C 1
ATOM 872 O O . GLU A 1 107 ? 6.837 -3.278 -15.167 1.00 97.44 107 GLU A O 1
ATOM 877 N N . CYS A 1 108 ? 7.721 -3.304 -13.092 1.00 97.56 108 CYS A N 1
ATOM 878 C CA . CYS A 1 108 ? 8.169 -1.912 -13.076 1.00 97.56 108 CYS A CA 1
ATOM 879 C C . CYS A 1 108 ? 9.165 -1.617 -14.198 1.00 97.56 108 CYS A C 1
ATOM 881 O O . CYS A 1 108 ? 8.996 -0.649 -14.941 1.00 97.56 108 CYS A O 1
ATOM 883 N N . LYS A 1 109 ? 10.186 -2.469 -14.353 1.00 96.69 109 LYS A N 1
ATOM 884 C CA . LYS A 1 109 ? 11.228 -2.303 -15.370 1.00 96.69 109 LYS A CA 1
ATOM 885 C C . LYS A 1 109 ? 10.667 -2.390 -16.789 1.00 96.69 109 LYS A C 1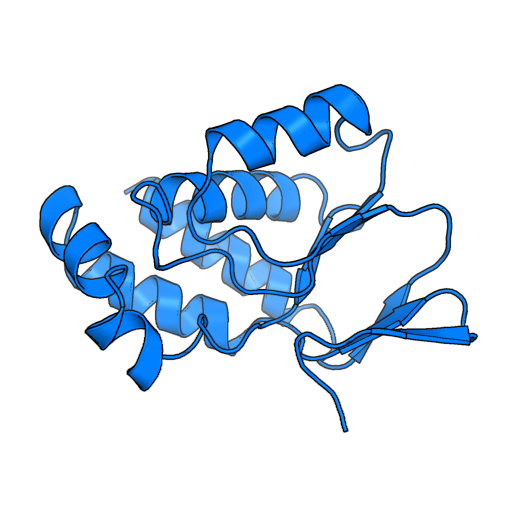
ATOM 887 O O . LYS A 1 109 ? 11.083 -1.614 -17.641 1.00 96.69 109 LYS A O 1
ATOM 892 N N . ARG A 1 110 ? 9.741 -3.318 -17.047 1.00 96.81 110 ARG A N 1
ATOM 893 C CA . ARG A 1 110 ? 9.152 -3.540 -18.375 1.00 96.81 110 ARG A CA 1
ATOM 894 C C . ARG A 1 110 ? 8.173 -2.440 -18.772 1.00 96.81 110 ARG A C 1
ATOM 896 O O . ARG A 1 110 ? 8.108 -2.093 -19.945 1.00 96.81 110 ARG A O 1
ATOM 903 N N . ARG A 1 111 ? 7.364 -1.952 -17.828 1.00 96.62 111 ARG A N 1
ATOM 904 C CA . ARG A 1 111 ? 6.286 -0.989 -18.113 1.00 96.62 111 ARG A CA 1
ATOM 905 C C . ARG A 1 111 ? 6.724 0.464 -17.973 1.00 96.62 111 ARG A C 1
ATOM 907 O O . ARG A 1 111 ? 6.144 1.328 -18.619 1.00 96.62 111 ARG A O 1
ATOM 914 N N . TYR A 1 112 ? 7.728 0.717 -17.141 1.00 96.25 112 TYR A N 1
ATOM 915 C CA . TYR A 1 112 ? 8.274 2.042 -16.892 1.00 96.25 112 TYR A CA 1
ATOM 916 C C . TYR A 1 112 ? 9.804 1.987 -16.887 1.00 96.25 112 TYR A C 1
ATOM 918 O O . TYR A 1 112 ? 10.440 2.006 -17.934 1.00 96.25 112 TYR A O 1
ATOM 926 N N . SER A 1 113 ? 10.419 1.948 -15.706 1.00 96.56 113 SER A N 1
ATOM 927 C CA . SER A 1 113 ? 11.868 1.914 -15.546 1.00 96.56 113 SER A CA 1
ATOM 928 C C . SER A 1 113 ? 12.239 1.363 -14.174 1.00 96.56 113 SER A C 1
ATOM 930 O O . SER A 1 113 ? 11.409 1.312 -13.265 1.00 96.56 113 SER A O 1
ATOM 932 N N . GLN A 1 114 ? 13.514 1.014 -13.997 1.00 96.56 114 GLN A N 1
ATOM 933 C CA . GLN A 1 114 ? 14.048 0.628 -12.690 1.00 96.56 114 GLN A CA 1
ATOM 934 C C . GLN A 1 114 ? 13.847 1.723 -11.626 1.00 96.56 114 GLN A C 1
ATOM 936 O O . GLN A 1 114 ? 13.545 1.395 -10.487 1.00 96.56 114 GLN A O 1
ATOM 941 N N . LYS A 1 115 ? 13.873 3.009 -12.007 1.00 97.00 115 LYS A N 1
ATOM 942 C CA . LYS A 1 115 ? 13.646 4.124 -11.071 1.00 97.00 115 LYS A CA 1
ATOM 943 C C . LYS A 1 115 ? 12.273 4.071 -10.392 1.00 97.00 115 LYS A C 1
ATOM 945 O O . LYS A 1 115 ? 12.138 4.517 -9.260 1.00 97.00 115 LYS A O 1
ATOM 950 N N . ILE A 1 116 ? 11.249 3.540 -11.070 1.00 97.88 116 ILE A N 1
ATOM 951 C CA . ILE A 1 116 ? 9.920 3.356 -10.464 1.00 97.88 116 ILE A CA 1
ATOM 952 C C . ILE A 1 116 ? 9.959 2.275 -9.388 1.00 97.88 116 ILE A C 1
ATOM 954 O O . ILE A 1 116 ? 9.321 2.430 -8.351 1.00 97.88 116 ILE A O 1
ATOM 958 N N . TRP A 1 117 ? 10.714 1.203 -9.615 1.00 97.81 117 TRP A N 1
ATOM 959 C CA . TRP A 1 117 ? 10.912 0.175 -8.601 1.00 97.81 117 TRP A CA 1
ATOM 960 C C . TRP A 1 117 ? 11.694 0.726 -7.404 1.00 97.81 117 TRP A C 1
ATOM 962 O O . TRP A 1 117 ? 11.230 0.583 -6.278 1.00 97.81 117 TRP A O 1
ATOM 972 N N . ASP A 1 118 ? 12.792 1.452 -7.644 1.00 97.75 118 ASP A N 1
ATOM 973 C CA . ASP A 1 118 ? 13.583 2.090 -6.581 1.00 97.75 118 ASP A CA 1
ATOM 974 C C . ASP A 1 118 ? 12.715 3.036 -5.722 1.00 97.75 118 ASP A C 1
ATOM 976 O O . ASP A 1 118 ? 12.785 3.021 -4.492 1.00 97.75 118 ASP A O 1
ATOM 980 N N . ALA A 1 119 ? 11.827 3.812 -6.356 1.00 98.25 119 ALA A N 1
ATOM 981 C CA . ALA A 1 119 ? 10.878 4.674 -5.652 1.00 98.25 119 ALA A CA 1
ATOM 982 C C . ALA A 1 119 ? 9.892 3.875 -4.778 1.00 98.25 119 ALA A C 1
ATOM 984 O O . ALA A 1 119 ? 9.628 4.260 -3.637 1.00 98.25 119 ALA A O 1
ATOM 985 N N . HIS A 1 120 ? 9.378 2.741 -5.271 1.00 98.50 120 HIS A N 1
ATOM 986 C CA . HIS A 1 120 ? 8.527 1.859 -4.467 1.00 98.50 120 HIS A CA 1
ATOM 987 C C . HIS A 1 120 ? 9.274 1.281 -3.263 1.00 98.50 120 HIS A C 1
ATOM 989 O O . HIS A 1 120 ? 8.682 1.196 -2.195 1.00 98.50 120 HIS A O 1
ATOM 995 N N . L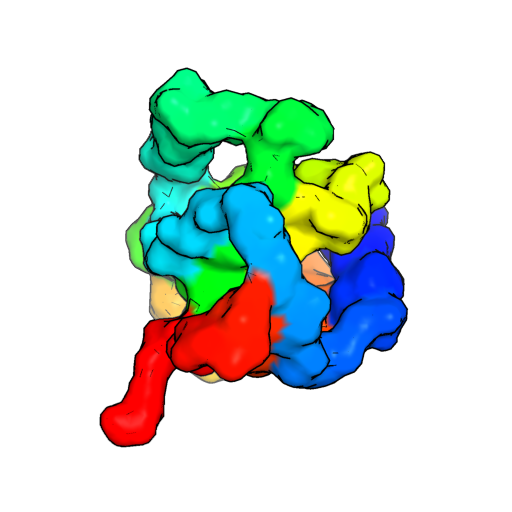EU A 1 121 ? 10.563 0.939 -3.378 1.00 98.25 121 LEU A N 1
ATOM 996 C CA . LEU A 1 121 ? 11.346 0.484 -2.221 1.00 98.25 121 LEU A CA 1
ATOM 997 C C . LEU A 1 121 ? 11.413 1.560 -1.126 1.00 98.25 121 LEU A C 1
ATOM 999 O O . LEU A 1 121 ? 11.244 1.249 0.055 1.00 98.25 121 LEU A O 1
ATOM 1003 N N . GLY A 1 122 ? 11.591 2.827 -1.515 1.00 98.06 122 GLY A N 1
ATOM 1004 C CA . GLY A 1 122 ? 11.561 3.965 -0.594 1.00 98.06 122 GLY A CA 1
ATOM 1005 C C . GLY A 1 122 ? 10.199 4.173 0.078 1.00 98.06 122 GLY A C 1
ATOM 1006 O O . GLY A 1 122 ? 10.143 4.478 1.269 1.00 98.06 122 GLY A O 1
ATOM 1007 N N . LEU A 1 123 ? 9.103 3.977 -0.661 1.00 98.50 123 LEU A N 1
ATOM 1008 C CA . LEU A 1 123 ? 7.739 3.983 -0.123 1.00 98.50 123 LEU A CA 1
ATOM 1009 C C . LEU A 1 123 ? 7.505 2.815 0.843 1.00 98.50 123 LEU A C 1
ATOM 1011 O O . LEU A 1 123 ? 7.014 3.021 1.947 1.00 98.50 123 LEU A O 1
ATOM 1015 N N . PHE A 1 124 ? 7.859 1.596 0.446 1.00 98.44 124 PHE A N 1
ATOM 1016 C CA . PHE A 1 124 ? 7.643 0.384 1.234 1.00 98.44 124 PHE A CA 1
ATOM 1017 C C . PHE A 1 124 ? 8.392 0.415 2.564 1.00 98.44 124 PHE A C 1
ATOM 1019 O O . PHE A 1 124 ? 7.872 -0.044 3.578 1.00 98.44 124 PHE A O 1
ATOM 1026 N N . ALA A 1 125 ? 9.586 1.011 2.589 1.00 97.75 125 ALA A N 1
ATOM 1027 C CA . ALA A 1 125 ? 10.330 1.245 3.821 1.00 97.75 125 ALA A CA 1
ATOM 1028 C C . ALA A 1 125 ? 9.645 2.245 4.774 1.00 97.75 125 ALA A C 1
ATOM 1030 O O . ALA A 1 125 ? 9.917 2.211 5.971 1.00 97.75 125 ALA A O 1
ATOM 1031 N N . ALA A 1 126 ? 8.770 3.117 4.263 1.00 98.06 126 ALA A N 1
ATOM 1032 C CA . ALA A 1 126 ? 8.035 4.112 5.044 1.00 98.06 126 ALA A CA 1
ATOM 1033 C C . ALA A 1 126 ? 6.669 3.620 5.555 1.00 98.06 126 ALA A C 1
ATOM 1035 O O . ALA A 1 126 ? 6.009 4.343 6.300 1.00 98.06 126 ALA A O 1
ATOM 1036 N N . LEU A 1 127 ? 6.220 2.428 5.150 1.00 98.50 127 LEU A N 1
ATOM 1037 C CA . LEU A 1 127 ? 4.931 1.897 5.584 1.00 98.50 127 LEU A CA 1
ATOM 1038 C C . LEU A 1 127 ? 4.971 1.463 7.064 1.00 98.50 127 LEU A C 1
ATOM 1040 O O . LEU A 1 127 ? 5.941 0.827 7.492 1.00 98.50 127 LEU A O 1
ATOM 1044 N N . PRO A 1 128 ? 3.910 1.748 7.844 1.00 98.50 128 PRO A N 1
ATOM 1045 C CA . PRO A 1 128 ? 3.725 1.182 9.176 1.00 98.50 128 PRO A CA 1
ATOM 1046 C C . PRO A 1 128 ? 3.774 -0.352 9.176 1.00 98.50 128 PRO A C 1
ATOM 1048 O O . PRO A 1 128 ? 3.406 -1.006 8.202 1.00 98.50 128 PRO A O 1
ATOM 1051 N N . ILE A 1 129 ? 4.201 -0.940 10.293 1.00 98.25 129 ILE A N 1
ATOM 1052 C CA . ILE A 1 129 ? 4.368 -2.399 10.416 1.00 98.25 129 ILE A CA 1
ATOM 1053 C C . ILE A 1 129 ? 3.138 -3.052 11.050 1.00 98.25 129 ILE A C 1
ATOM 1055 O O . ILE A 1 129 ? 2.811 -4.193 10.740 1.00 98.25 129 ILE A O 1
ATOM 1059 N N . ALA A 1 130 ? 2.455 -2.337 11.945 1.00 98.44 130 ALA A N 1
ATOM 1060 C CA . ALA A 1 130 ? 1.372 -2.897 12.739 1.00 98.44 130 ALA A CA 1
ATOM 1061 C C . ALA A 1 130 ? 0.273 -1.871 13.024 1.00 98.44 130 ALA A C 1
ATOM 1063 O O . ALA A 1 130 ? 0.492 -0.657 12.977 1.00 98.44 130 ALA A O 1
ATOM 1064 N N . ALA A 1 131 ? -0.902 -2.366 13.401 1.00 98.62 131 ALA A N 1
ATOM 1065 C CA . ALA A 1 131 ? -1.997 -1.562 13.922 1.00 98.62 131 ALA A CA 1
ATOM 1066 C C . ALA A 1 131 ? -2.643 -2.222 15.145 1.00 98.62 131 ALA A C 1
ATOM 1068 O O . ALA A 1 131 ? -2.682 -3.442 15.265 1.00 98.62 131 ALA A O 1
ATOM 1069 N N . VAL A 1 132 ? -3.201 -1.408 16.037 1.00 98.56 132 VAL A N 1
ATOM 1070 C CA . VAL A 1 132 ? -4.151 -1.843 17.064 1.00 98.56 132 VAL A CA 1
ATOM 1071 C C . VAL A 1 132 ? -5.496 -1.202 16.757 1.00 98.56 132 VAL A C 1
ATOM 1073 O O . VAL A 1 132 ? -5.602 0.023 16.684 1.00 98.56 132 VAL A O 1
ATOM 1076 N N . VAL A 1 133 ? -6.527 -2.026 16.577 1.00 98.56 133 VAL A N 1
ATOM 1077 C CA . VAL A 1 133 ? -7.899 -1.574 16.332 1.00 98.56 133 VAL A CA 1
ATOM 1078 C C . VAL A 1 133 ? -8.695 -1.635 17.632 1.00 98.56 133 VAL A C 1
ATOM 1080 O O . VAL A 1 133 ? -8.773 -2.678 18.287 1.00 98.56 133 VAL A O 1
ATOM 1083 N N . SER A 1 134 ? -9.278 -0.494 18.002 1.00 97.88 134 SER A N 1
ATOM 1084 C CA . SER A 1 134 ? -10.113 -0.285 19.188 1.00 97.88 134 SER A CA 1
ATOM 1085 C C . SER A 1 134 ? -9.492 -0.813 20.484 1.00 97.88 134 SER A C 1
ATOM 1087 O O . SER A 1 134 ? -10.201 -1.363 21.324 1.00 97.88 134 SER A O 1
ATOM 1089 N N . GLU A 1 135 ? -8.168 -0.658 20.624 1.00 97.06 135 GLU A N 1
ATOM 1090 C CA . GLU A 1 135 ? -7.362 -1.130 21.767 1.00 97.06 135 GLU A CA 1
ATOM 1091 C C . GLU A 1 135 ? -7.560 -2.624 22.095 1.00 97.06 135 GLU A C 1
ATOM 1093 O O . GLU A 1 135 ? -7.370 -3.057 23.230 1.00 97.06 135 GLU A O 1
ATOM 1098 N N . LYS A 1 136 ? -7.985 -3.419 21.104 1.00 96.88 136 LYS A N 1
ATOM 1099 C CA . LYS A 1 136 ? -8.398 -4.817 21.294 1.00 96.88 136 LYS A CA 1
ATOM 1100 C C . LYS A 1 136 ? -7.777 -5.773 20.288 1.00 96.88 136 LYS A C 1
ATOM 1102 O O . LYS A 1 136 ? -7.398 -6.875 20.666 1.00 96.88 136 LYS A O 1
ATOM 1107 N N . ILE A 1 137 ? -7.696 -5.380 19.018 1.00 97.81 137 ILE A N 1
ATOM 1108 C CA . ILE A 1 137 ? -7.275 -6.274 17.934 1.00 97.81 137 ILE A CA 1
ATOM 1109 C C . ILE A 1 137 ? -5.912 -5.821 17.423 1.00 97.81 137 ILE A C 1
ATOM 1111 O O . ILE A 1 137 ? -5.802 -4.763 16.804 1.00 97.81 137 ILE A O 1
ATOM 1115 N N . PHE A 1 138 ? -4.877 -6.617 17.682 1.00 98.06 138 PHE A N 1
ATOM 1116 C CA . PHE A 1 138 ? -3.552 -6.410 17.104 1.00 98.06 138 PHE A CA 1
ATOM 1117 C C . PHE A 1 138 ? -3.515 -6.966 15.677 1.00 98.06 138 PHE A C 1
ATOM 1119 O O . PHE A 1 138 ? -3.869 -8.119 15.450 1.00 98.06 138 PHE A O 1
ATOM 1126 N N . CYS A 1 139 ? -3.115 -6.130 14.724 1.00 98.38 139 CYS A N 1
ATOM 1127 C CA . CYS A 1 139 ? -3.111 -6.422 13.296 1.00 98.38 139 CYS A CA 1
ATOM 1128 C C . CYS A 1 139 ? -1.689 -6.281 12.746 1.00 98.38 139 CYS A C 1
ATOM 1130 O O . CYS A 1 139 ? -1.093 -5.204 12.833 1.00 98.38 139 CYS A O 1
ATOM 1132 N N . ILE A 1 140 ? -1.183 -7.356 12.150 1.00 98.06 140 ILE A N 1
ATOM 1133 C CA . ILE A 1 140 ? 0.077 -7.422 11.404 1.00 98.06 140 ILE A CA 1
ATOM 1134 C C . ILE A 1 140 ? -0.135 -8.294 10.169 1.00 98.06 140 ILE A C 1
ATOM 1136 O O . ILE A 1 140 ? -1.115 -9.032 10.108 1.00 98.06 140 ILE A O 1
ATOM 1140 N N . HIS A 1 141 ? 0.772 -8.195 9.199 1.00 97.62 141 HIS A N 1
ATOM 1141 C CA . HIS A 1 141 ? 0.720 -9.021 7.995 1.00 97.62 141 HIS A CA 1
ATOM 1142 C C . HIS A 1 141 ? 0.873 -10.520 8.307 1.00 97.62 141 HIS A C 1
ATOM 1144 O O . HIS A 1 141 ? 0.013 -11.327 7.978 1.00 97.62 141 HIS A O 1
ATOM 1150 N N . GLY A 1 142 ? 1.981 -10.877 8.962 1.00 92.56 142 GLY A N 1
ATOM 1151 C CA . GLY A 1 142 ? 2.280 -12.246 9.373 1.00 92.56 142 GLY A CA 1
ATOM 1152 C C . GLY A 1 142 ? 1.732 -12.562 10.764 1.00 92.56 142 GLY A C 1
ATOM 1153 O O . GLY A 1 142 ? 0.541 -12.441 11.034 1.00 92.56 142 GLY A O 1
ATOM 1154 N N . GLY A 1 143 ? 2.616 -12.968 11.674 1.00 86.69 143 GLY A N 1
ATOM 1155 C CA . GLY A 1 143 ? 2.226 -13.430 13.003 1.00 86.69 143 GLY A CA 1
ATOM 1156 C C . GLY A 1 143 ? 3.417 -13.765 13.893 1.00 86.69 143 GLY A C 1
ATOM 1157 O O . GLY A 1 143 ? 4.556 -13.774 13.422 1.00 86.69 143 GLY A O 1
ATOM 1158 N N . LEU A 1 144 ? 3.123 -14.033 15.169 1.00 73.50 144 LEU A N 1
ATOM 1159 C CA . LEU A 1 144 ? 4.013 -14.730 16.104 1.00 73.50 144 LEU A CA 1
ATOM 1160 C C . LEU A 1 144 ? 3.814 -16.243 15.996 1.00 73.50 144 LEU A C 1
ATOM 1162 O O . LEU A 1 144 ? 2.651 -16.652 15.777 1.00 73.50 144 LEU A O 1
#

Organism: NCBI:txid96639